Protein AF-A0A932DWD1-F1 (afdb_monomer_lite)

Radius of gyration: 21.71 Å; chains: 1; bounding box: 41×28×55 Å

Secondary structure (DSSP, 8-state):
--GGG-TTT-----EEETTEEE-HHHHHHHHTPPPHHHHHHHHHHHHHHHHHHHHHHHHHHHHHHH-

Sequence (67 aa):
AFAKKLEKGLKLIGGIFEGKYMDREAITSIALIPSRKTLEAQFVNLINSPIQRFVVALNEVAKKKQN

Structure (mmCIF, N/CA/C/O backbone):
data_AF-A0A932DWD1-F1
#
_entry.id   AF-A0A932DWD1-F1
#
loop_
_atom_site.group_PDB
_atom_site.id
_atom_site.type_symbol
_atom_site.label_atom_id
_atom_site.label_alt_id
_atom_site.label_comp_id
_atom_site.label_asym_id
_atom_site.label_entity_id
_atom_site.label_seq_id
_atom_site.pdbx_PDB_ins_code
_atom_site.Cartn_x
_atom_site.Cartn_y
_atom_site.Cartn_z
_atom_site.occupancy
_atom_site.B_iso_or_equiv
_atom_site.auth_seq_id
_atom_site.auth_comp_id
_atom_site.auth_asym_id
_atom_site.auth_atom_id
_atom_site.pdbx_PDB_model_num
ATOM 1 N N . ALA A 1 1 ? 11.827 3.913 -13.341 1.00 50.03 1 ALA A N 1
ATOM 2 C CA . ALA A 1 1 ? 11.995 5.373 -13.550 1.00 50.03 1 ALA A CA 1
ATOM 3 C C . ALA A 1 1 ? 12.915 5.707 -14.745 1.00 50.03 1 ALA A C 1
ATOM 5 O O . ALA A 1 1 ? 13.779 6.566 -14.624 1.00 50.03 1 ALA A O 1
ATOM 6 N N . PHE A 1 2 ? 12.728 5.063 -15.909 1.00 49.34 2 PHE A N 1
ATOM 7 C CA . PHE A 1 2 ? 13.567 5.289 -17.106 1.00 49.34 2 PHE A CA 1
ATOM 8 C C . PHE A 1 2 ? 12.795 5.962 -18.262 1.00 49.34 2 PHE A C 1
ATOM 10 O O . PHE A 1 2 ? 13.359 6.768 -18.990 1.00 49.34 2 PHE A O 1
ATOM 17 N N . ALA A 1 3 ? 11.474 5.753 -18.354 1.00 54.34 3 ALA A N 1
ATOM 18 C CA . ALA A 1 3 ? 10.623 6.377 -19.376 1.00 54.34 3 ALA A CA 1
ATOM 19 C C . ALA A 1 3 ? 10.437 7.902 -19.202 1.00 54.34 3 ALA A C 1
ATOM 21 O O . ALA A 1 3 ? 10.381 8.629 -20.187 1.00 54.34 3 ALA A O 1
ATOM 22 N N . LYS A 1 4 ? 10.418 8.414 -17.960 1.00 55.50 4 LYS A N 1
ATOM 23 C CA . LYS A 1 4 ? 10.233 9.857 -17.680 1.00 55.50 4 LYS A CA 1
ATOM 24 C C . LYS A 1 4 ? 11.419 10.744 -18.087 1.00 55.50 4 LYS A C 1
ATOM 26 O O . LYS A 1 4 ? 11.267 11.954 -18.145 1.00 55.50 4 LYS A O 1
ATOM 31 N N . LYS A 1 5 ? 12.600 10.172 -18.362 1.00 53.03 5 LYS A N 1
ATOM 32 C CA . LYS A 1 5 ? 13.784 10.934 -18.808 1.00 53.03 5 LYS A CA 1
ATOM 33 C C . LYS A 1 5 ? 13.875 11.093 -20.334 1.00 53.03 5 LYS A C 1
ATOM 35 O O . LYS A 1 5 ? 14.761 11.795 -20.803 1.00 53.03 5 LYS A O 1
ATOM 40 N N . LEU A 1 6 ? 12.985 10.456 -21.102 1.00 56.00 6 LEU A N 1
ATOM 41 C CA . LEU A 1 6 ? 13.083 10.331 -22.566 1.00 56.00 6 LEU A CA 1
ATOM 42 C C . LEU A 1 6 ? 11.790 10.757 -23.286 1.00 56.00 6 LEU A C 1
ATOM 44 O O . LEU A 1 6 ? 11.468 10.242 -24.356 1.00 56.00 6 LEU A O 1
ATOM 48 N N . GLU A 1 7 ? 11.054 11.716 -22.716 1.00 51.25 7 GLU A N 1
ATOM 49 C CA . GLU A 1 7 ? 9.721 12.142 -23.180 1.00 51.25 7 GLU A CA 1
ATOM 50 C C . GLU A 1 7 ? 9.647 12.661 -24.628 1.00 51.25 7 GLU A C 1
ATOM 52 O O . GLU A 1 7 ? 8.548 12.782 -25.161 1.00 51.25 7 GLU A O 1
ATOM 57 N N . LYS A 1 8 ? 10.767 12.943 -25.308 1.00 50.28 8 LYS A N 1
ATOM 58 C CA . LYS A 1 8 ? 10.737 13.573 -26.643 1.00 50.28 8 LYS A CA 1
ATOM 59 C C . LYS A 1 8 ? 11.091 12.685 -27.839 1.00 50.28 8 LYS A C 1
ATOM 61 O O . LYS A 1 8 ? 10.982 13.173 -28.958 1.00 50.28 8 LYS A O 1
ATOM 66 N N . GLY A 1 9 ? 11.468 11.413 -27.668 1.00 49.59 9 GLY A N 1
ATOM 67 C CA . GLY A 1 9 ? 11.931 10.625 -28.830 1.00 49.59 9 GLY A CA 1
ATOM 68 C C . GLY A 1 9 ? 11.730 9.113 -28.810 1.00 49.59 9 GLY A C 1
ATOM 69 O O . GLY A 1 9 ? 11.728 8.499 -29.872 1.00 49.59 9 GLY A O 1
ATOM 70 N N . LEU A 1 10 ? 11.524 8.489 -27.648 1.00 51.12 10 LEU A N 1
ATOM 71 C CA . LEU A 1 10 ? 11.451 7.029 -27.542 1.00 51.12 10 LEU A CA 1
ATOM 72 C C . LEU A 1 10 ? 10.044 6.593 -27.135 1.00 51.12 10 LEU A C 1
ATOM 74 O O . LEU A 1 10 ? 9.741 6.385 -25.962 1.00 51.12 10 LEU A O 1
ATOM 78 N N . LYS A 1 11 ? 9.167 6.430 -28.131 1.00 53.38 11 LYS A N 1
ATOM 79 C CA . LYS A 1 11 ? 7.932 5.657 -27.954 1.00 53.38 11 LYS A CA 1
ATOM 80 C C . LYS A 1 11 ? 8.348 4.211 -27.672 1.00 53.38 11 LYS A C 1
ATOM 82 O O . LYS A 1 11 ? 8.810 3.533 -28.579 1.00 53.38 11 LYS A O 1
ATOM 87 N N . LEU A 1 12 ? 8.199 3.732 -26.435 1.00 59.53 12 LEU A N 1
ATOM 88 C CA . LEU A 1 12 ? 8.372 2.312 -26.098 1.00 59.53 12 LEU A CA 1
ATOM 89 C C . LEU A 1 12 ? 7.386 1.494 -26.947 1.00 59.53 12 LEU A C 1
ATOM 91 O O . LEU A 1 12 ? 6.182 1.614 -26.756 1.00 59.53 12 LEU A O 1
ATOM 95 N N . ILE A 1 13 ? 7.848 0.746 -27.951 1.00 60.25 13 ILE A N 1
ATOM 96 C CA . ILE A 1 13 ? 6.972 -0.018 -28.870 1.00 60.25 13 ILE A CA 1
ATOM 97 C C . ILE A 1 13 ? 6.495 -1.329 -28.218 1.00 60.25 13 ILE A C 1
ATOM 99 O O . ILE A 1 13 ? 5.444 -1.849 -28.564 1.00 60.25 13 ILE A O 1
ATOM 103 N N . GLY A 1 14 ? 7.217 -1.794 -27.206 1.00 60.47 14 GLY A N 1
ATOM 104 C CA . GLY A 1 14 ? 6.964 -3.008 -26.442 1.00 60.47 14 GLY A CA 1
ATOM 105 C C . GLY A 1 14 ? 8.222 -3.338 -25.645 1.00 60.47 14 GLY A C 1
ATOM 106 O O . GLY A 1 14 ? 9.251 -2.670 -25.807 1.00 60.47 14 GLY A O 1
ATOM 107 N N . GLY A 1 15 ? 8.150 -4.336 -24.776 1.00 68.50 15 GLY A N 1
ATOM 108 C CA . GLY A 1 15 ? 9.309 -4.817 -24.028 1.00 68.50 15 GLY A CA 1
ATOM 109 C C . GLY A 1 15 ? 9.334 -6.334 -23.967 1.00 68.50 15 GLY A C 1
ATOM 110 O O . GLY A 1 15 ? 8.302 -6.989 -24.084 1.00 68.50 15 GLY A O 1
ATOM 111 N N . ILE A 1 16 ? 10.526 -6.898 -23.792 1.00 67.69 16 ILE A N 1
ATOM 112 C CA . ILE A 1 16 ? 10.672 -8.322 -23.500 1.00 67.69 16 ILE A CA 1
ATOM 113 C C . ILE A 1 16 ? 10.618 -8.469 -21.984 1.00 67.69 16 ILE A C 1
ATOM 115 O O . ILE A 1 16 ? 11.464 -7.921 -21.276 1.00 67.69 16 ILE A O 1
ATOM 119 N N . PHE A 1 17 ? 9.628 -9.206 -21.496 1.00 65.94 17 PHE A N 1
ATOM 120 C CA . PHE A 1 17 ? 9.524 -9.588 -20.094 1.00 65.94 17 PHE A CA 1
ATOM 121 C C . PHE A 1 17 ? 9.445 -11.111 -20.013 1.00 65.94 17 PHE A C 1
ATOM 123 O O . PHE A 1 17 ? 8.663 -11.729 -20.733 1.00 65.94 17 PHE A O 1
ATOM 130 N N . GLU A 1 18 ? 10.323 -11.718 -19.209 1.00 67.62 18 GLU A N 1
ATOM 131 C CA . GLU A 1 18 ? 10.413 -13.181 -19.033 1.00 67.62 18 GLU A CA 1
ATOM 132 C C . GLU A 1 18 ? 10.478 -13.979 -20.356 1.00 67.62 18 GLU A C 1
ATOM 134 O O . GLU A 1 18 ? 9.905 -15.056 -20.497 1.00 67.62 18 GLU A O 1
ATOM 139 N N . GLY A 1 19 ? 11.171 -13.436 -21.364 1.00 68.94 19 GLY A N 1
ATOM 140 C CA . GLY A 1 19 ? 11.355 -14.088 -22.667 1.00 68.94 19 GLY A CA 1
ATOM 141 C C . GLY A 1 19 ? 10.159 -13.995 -23.623 1.00 68.94 19 GLY A C 1
ATOM 142 O O . GLY A 1 19 ? 10.254 -14.489 -24.745 1.00 68.94 19 GLY A O 1
ATOM 143 N N . LYS A 1 20 ? 9.060 -13.333 -23.235 1.00 69.81 20 LYS A N 1
ATOM 144 C CA . LYS A 1 20 ? 7.908 -13.070 -24.109 1.00 69.81 20 LYS A CA 1
ATOM 145 C C . LYS A 1 20 ? 7.884 -11.607 -24.541 1.00 69.81 20 LYS A C 1
ATOM 147 O O . LYS A 1 20 ? 8.136 -10.703 -23.745 1.00 69.81 20 LYS A O 1
ATOM 152 N N . TYR A 1 21 ? 7.579 -11.380 -25.818 1.00 71.06 21 TYR A N 1
ATOM 153 C CA . TYR A 1 21 ? 7.304 -10.039 -26.321 1.00 71.06 21 TYR A CA 1
ATOM 154 C C . TYR A 1 21 ? 5.953 -9.588 -25.770 1.00 71.06 21 TYR A C 1
ATOM 156 O O . TYR A 1 21 ? 4.934 -10.225 -26.040 1.00 71.06 21 TYR A O 1
ATOM 164 N N . MET A 1 22 ? 5.956 -8.526 -24.971 1.00 69.69 22 MET A N 1
ATOM 165 C CA . MET A 1 22 ? 4.747 -7.943 -24.405 1.00 69.69 22 MET A CA 1
ATOM 166 C C . MET A 1 22 ? 4.514 -6.561 -25.012 1.00 69.69 22 MET A C 1
ATOM 168 O O . MET A 1 22 ? 5.458 -5.800 -25.260 1.00 69.69 22 MET A O 1
ATOM 172 N N . ASP A 1 23 ? 3.245 -6.256 -25.272 1.00 75.25 23 ASP A N 1
ATOM 173 C CA . ASP A 1 23 ? 2.822 -4.967 -25.804 1.00 75.25 23 ASP A CA 1
ATOM 174 C C . ASP A 1 23 ? 3.133 -3.811 -24.829 1.00 75.25 23 ASP A C 1
ATOM 176 O O . ASP A 1 23 ? 3.570 -3.988 -23.684 1.00 75.25 23 ASP A O 1
ATOM 180 N N . ARG A 1 24 ? 2.938 -2.579 -25.306 1.00 69.56 24 ARG A N 1
ATOM 181 C CA . ARG A 1 24 ? 3.184 -1.359 -24.525 1.00 69.56 24 ARG A CA 1
ATOM 182 C C . ARG A 1 24 ? 2.367 -1.311 -23.226 1.00 69.56 24 ARG A C 1
ATOM 184 O O . ARG A 1 24 ? 2.830 -0.737 -22.239 1.00 69.56 24 ARG A O 1
ATOM 191 N N . GLU A 1 25 ? 1.160 -1.856 -23.223 1.00 71.94 25 GLU A N 1
ATOM 192 C CA . GLU A 1 25 ? 0.235 -1.776 -22.091 1.00 71.94 25 GLU A CA 1
ATOM 193 C C . GLU A 1 25 ? 0.678 -2.728 -20.977 1.00 71.94 25 GLU A C 1
ATOM 195 O O . GLU A 1 25 ? 0.840 -2.316 -19.824 1.00 71.94 25 GLU A O 1
ATOM 200 N N . ALA A 1 26 ? 1.017 -3.962 -21.344 1.00 71.00 26 ALA A N 1
ATOM 201 C CA . ALA A 1 26 ? 1.556 -4.974 -20.454 1.00 71.00 26 ALA A CA 1
ATOM 202 C C . ALA A 1 26 ? 2.932 -4.580 -19.896 1.00 71.00 26 ALA A C 1
ATOM 204 O O . ALA A 1 26 ? 3.161 -4.686 -18.692 1.00 71.00 26 ALA A O 1
ATOM 205 N N . ILE A 1 27 ? 3.848 -4.042 -20.712 1.00 72.19 27 ILE A N 1
ATOM 206 C CA . ILE A 1 27 ? 5.160 -3.621 -20.187 1.00 72.19 27 ILE A CA 1
ATOM 207 C C . ILE A 1 27 ? 5.047 -2.413 -19.245 1.00 72.19 27 ILE A C 1
ATOM 209 O O . ILE A 1 27 ? 5.859 -2.260 -18.332 1.00 72.19 27 ILE A O 1
ATOM 213 N N . THR A 1 28 ? 4.028 -1.566 -19.423 1.00 73.25 28 THR A N 1
ATOM 214 C CA . THR A 1 28 ? 3.780 -0.434 -18.521 1.00 73.25 28 THR A CA 1
ATOM 215 C C . THR A 1 28 ? 3.311 -0.917 -17.150 1.00 73.25 28 THR A C 1
ATOM 217 O O . THR A 1 28 ? 3.800 -0.409 -16.142 1.00 73.25 28 THR A O 1
ATOM 220 N N . SER A 1 29 ? 2.429 -1.922 -17.085 1.00 72.94 29 SER A N 1
ATOM 221 C CA . SER A 1 29 ? 1.985 -2.498 -15.806 1.00 72.94 29 SER A CA 1
ATOM 222 C C . SER A 1 29 ? 3.129 -3.194 -15.065 1.00 72.94 29 SER A C 1
ATOM 224 O O . SER A 1 29 ? 3.288 -3.020 -13.858 1.00 72.94 29 SER A O 1
ATOM 226 N N . ILE A 1 30 ? 4.002 -3.884 -15.799 1.00 72.88 30 ILE A N 1
ATOM 227 C CA . ILE A 1 30 ? 5.205 -4.516 -15.253 1.00 72.88 30 ILE A CA 1
ATOM 228 C C . ILE A 1 30 ? 6.203 -3.465 -14.752 1.00 72.88 30 ILE A C 1
ATOM 230 O O . ILE A 1 30 ? 6.763 -3.599 -13.666 1.00 72.88 30 ILE A O 1
ATOM 234 N N . ALA A 1 31 ? 6.405 -2.376 -15.498 1.00 72.50 31 ALA A N 1
ATOM 235 C CA . ALA A 1 31 ? 7.285 -1.282 -15.084 1.00 72.50 31 ALA A CA 1
ATOM 236 C C . ALA A 1 31 ? 6.770 -0.519 -13.847 1.00 72.50 31 ALA A C 1
ATOM 238 O O . ALA A 1 31 ? 7.544 0.201 -13.208 1.00 72.50 31 ALA A O 1
ATOM 239 N N . LEU A 1 32 ? 5.480 -0.661 -13.521 1.00 76.62 32 LEU A N 1
ATOM 240 C CA . LEU A 1 32 ? 4.851 -0.119 -12.318 1.00 76.62 32 LEU A CA 1
ATOM 241 C C . LEU A 1 32 ? 4.991 -1.041 -11.101 1.00 76.62 32 LEU A C 1
ATOM 243 O O . LEU A 1 32 ? 4.644 -0.603 -10.002 1.00 76.62 32 LEU A O 1
ATOM 247 N N . ILE A 1 33 ? 5.509 -2.269 -11.259 1.00 83.06 33 ILE A N 1
ATOM 248 C CA . ILE A 1 33 ? 5.730 -3.176 -10.129 1.00 83.06 33 ILE A CA 1
ATOM 249 C C . ILE A 1 33 ? 6.678 -2.491 -9.131 1.00 83.06 33 ILE A C 1
ATOM 251 O O . ILE A 1 33 ? 7.812 -2.138 -9.480 1.00 83.06 33 ILE A O 1
ATOM 255 N N . PRO A 1 34 ? 6.224 -2.262 -7.886 1.00 80.94 34 PRO A N 1
ATOM 256 C CA . PRO A 1 34 ? 7.037 -1.590 -6.892 1.00 80.94 34 PRO A CA 1
ATOM 257 C C . PRO A 1 34 ? 8.202 -2.473 -6.428 1.00 80.94 34 PRO A C 1
ATOM 259 O O . PRO A 1 34 ? 8.193 -3.695 -6.560 1.00 80.94 34 PRO A O 1
ATOM 262 N N . SER A 1 35 ? 9.228 -1.845 -5.847 1.00 86.88 35 SER A N 1
ATOM 263 C CA . SER A 1 35 ? 10.377 -2.571 -5.288 1.00 86.88 35 SER A CA 1
ATOM 264 C C . SER A 1 35 ? 9.958 -3.506 -4.143 1.00 86.88 35 SER A C 1
ATOM 266 O O . SER A 1 35 ? 8.963 -3.237 -3.471 1.00 86.88 35 SER A O 1
ATOM 268 N N . ARG A 1 36 ? 10.745 -4.555 -3.848 1.00 88.00 36 ARG A N 1
ATOM 269 C CA . ARG A 1 36 ? 10.445 -5.517 -2.761 1.00 88.00 36 ARG A CA 1
ATOM 270 C C . ARG A 1 36 ? 10.139 -4.835 -1.422 1.00 88.00 36 ARG A C 1
ATOM 272 O O . ARG A 1 36 ? 9.117 -5.121 -0.814 1.00 88.00 36 ARG A O 1
ATOM 279 N N . LYS A 1 37 ? 10.957 -3.857 -1.019 1.00 89.56 37 LYS A N 1
ATOM 280 C CA . LYS A 1 37 ? 10.753 -3.089 0.223 1.00 89.56 37 LYS A CA 1
ATOM 281 C C . LYS A 1 37 ? 9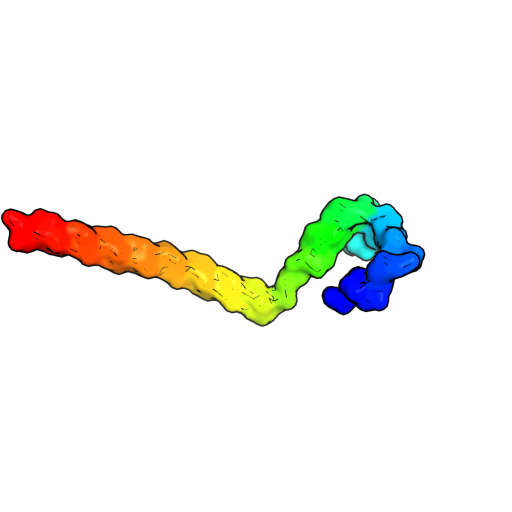.458 -2.269 0.199 1.00 89.56 37 LYS A C 1
ATOM 283 O O . LYS A 1 37 ? 8.782 -2.125 1.212 1.00 89.56 37 LYS A O 1
ATOM 288 N N . THR A 1 38 ? 9.103 -1.716 -0.961 1.00 86.75 38 THR A N 1
ATOM 289 C CA . THR A 1 38 ? 7.838 -0.989 -1.142 1.00 86.75 38 THR A CA 1
ATOM 290 C C . THR A 1 38 ? 6.642 -1.938 -1.074 1.00 86.75 38 THR A C 1
ATOM 292 O O . THR A 1 38 ? 5.647 -1.593 -0.446 1.00 86.75 38 THR A O 1
ATOM 295 N N . LEU A 1 39 ? 6.744 -3.131 -1.666 1.00 90.25 39 LEU A N 1
ATOM 296 C CA . LEU A 1 39 ? 5.717 -4.173 -1.588 1.00 90.25 39 LEU A CA 1
ATOM 297 C C . LEU A 1 39 ? 5.508 -4.657 -0.148 1.00 90.25 39 LEU A C 1
ATOM 299 O O . LEU A 1 39 ? 4.370 -4.760 0.297 1.00 90.25 39 LEU A O 1
ATOM 303 N N . GLU A 1 40 ? 6.585 -4.881 0.606 1.00 91.19 40 GLU A N 1
ATOM 304 C CA . GLU A 1 40 ? 6.520 -5.229 2.033 1.00 91.19 40 GLU A CA 1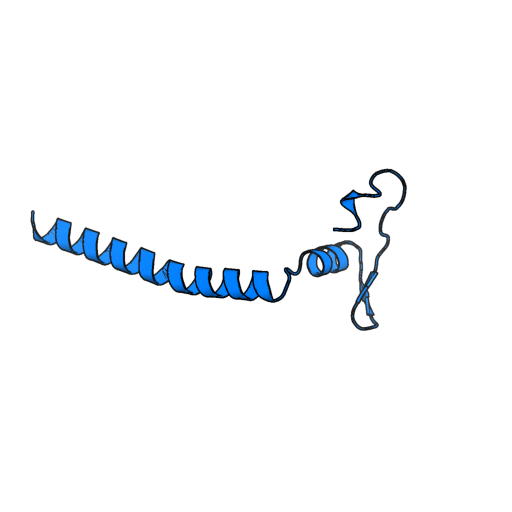
ATOM 305 C C . GLU A 1 40 ? 5.805 -4.137 2.845 1.00 91.19 40 GLU A C 1
ATOM 307 O O . GLU A 1 40 ? 4.914 -4.431 3.642 1.00 91.19 40 GLU A O 1
ATOM 312 N N . ALA A 1 41 ? 6.117 -2.861 2.594 1.00 89.81 41 ALA A N 1
ATOM 313 C CA . ALA A 1 41 ? 5.429 -1.742 3.238 1.00 89.81 41 ALA A CA 1
ATOM 314 C C . ALA A 1 41 ? 3.938 -1.666 2.854 1.00 89.81 41 ALA A C 1
ATOM 316 O O . ALA A 1 41 ? 3.086 -1.429 3.711 1.00 89.81 41 ALA A O 1
ATOM 317 N N . GLN A 1 42 ? 3.599 -1.891 1.580 1.00 89.62 42 GLN A N 1
ATOM 318 C CA . GLN A 1 42 ? 2.207 -1.959 1.120 1.00 89.62 42 GLN A CA 1
ATOM 319 C C . GLN A 1 42 ? 1.449 -3.113 1.785 1.00 89.62 42 GLN A C 1
ATOM 321 O O . GLN A 1 42 ? 0.303 -2.932 2.190 1.00 89.62 42 GLN A O 1
ATOM 326 N N . PHE A 1 43 ? 2.096 -4.265 1.956 1.00 90.31 43 PHE A N 1
ATOM 327 C CA . PHE A 1 43 ? 1.521 -5.424 2.628 1.00 90.31 43 PHE A CA 1
ATOM 328 C C . PHE A 1 43 ? 1.230 -5.151 4.110 1.00 90.31 43 PHE A C 1
ATOM 330 O O . PHE A 1 43 ? 0.119 -5.397 4.575 1.00 90.31 43 PHE A O 1
ATOM 337 N N . VAL A 1 44 ? 2.177 -4.561 4.845 1.00 91.25 44 VAL A N 1
ATOM 338 C CA . VAL A 1 44 ? 1.954 -4.175 6.250 1.00 91.25 44 VAL A CA 1
ATOM 339 C C . VAL A 1 44 ? 0.821 -3.147 6.367 1.00 91.25 44 VAL A C 1
ATOM 341 O O . VAL A 1 44 ? -0.033 -3.253 7.248 1.00 91.25 44 VAL A O 1
ATOM 344 N N . ASN A 1 45 ? 0.739 -2.190 5.440 1.00 90.25 45 ASN A N 1
ATOM 345 C CA . ASN A 1 45 ? -0.370 -1.234 5.393 1.00 90.25 45 ASN A CA 1
ATOM 346 C C . ASN A 1 45 ? -1.722 -1.908 5.111 1.00 90.25 45 ASN A C 1
ATOM 348 O O . ASN A 1 45 ? -2.739 -1.511 5.688 1.00 90.25 45 ASN A O 1
ATOM 352 N N . LEU A 1 46 ? -1.741 -2.948 4.274 1.00 91.50 46 LEU A N 1
ATOM 353 C CA . LEU A 1 46 ? -2.939 -3.741 4.010 1.00 91.50 46 LEU A CA 1
ATOM 354 C C . LEU A 1 46 ? -3.445 -4.434 5.284 1.00 91.50 46 LEU A C 1
ATOM 356 O O . LEU A 1 46 ? -4.652 -4.476 5.493 1.00 91.50 46 LEU A O 1
ATOM 360 N N . ILE A 1 47 ? -2.549 -4.906 6.159 1.00 92.00 47 ILE A N 1
ATOM 361 C CA . ILE A 1 47 ? -2.902 -5.510 7.458 1.00 92.00 47 ILE A CA 1
ATOM 362 C C . ILE A 1 47 ? -3.419 -4.460 8.451 1.00 92.00 47 ILE A C 1
ATOM 364 O O . ILE A 1 47 ? -4.388 -4.702 9.173 1.00 92.00 47 ILE A O 1
ATOM 368 N N . ASN A 1 48 ? -2.813 -3.273 8.475 1.00 89.94 48 ASN A N 1
ATOM 369 C CA . ASN A 1 48 ? -3.233 -2.201 9.380 1.00 89.94 48 ASN A CA 1
ATOM 370 C C . ASN A 1 48 ? -4.637 -1.667 9.051 1.00 89.94 48 ASN A C 1
ATOM 372 O O . ASN A 1 48 ? -5.365 -1.228 9.942 1.00 89.94 48 ASN A O 1
ATOM 376 N N . SER A 1 49 ? -5.044 -1.728 7.782 1.00 92.69 49 SER A N 1
ATOM 377 C CA . SER A 1 49 ? -6.308 -1.157 7.316 1.00 92.69 49 SER A CA 1
ATOM 378 C C . SER A 1 49 ? -7.562 -1.822 7.940 1.00 92.69 49 SER A C 1
ATOM 380 O O . SER A 1 49 ? -8.433 -1.098 8.429 1.00 92.69 49 SER A O 1
ATOM 382 N N . PRO A 1 50 ? -7.687 -3.165 8.014 1.00 90.31 50 PRO A N 1
ATOM 383 C CA . PRO A 1 50 ? -8.735 -3.840 8.784 1.00 90.31 50 PRO A CA 1
ATOM 384 C C . PRO A 1 50 ? -8.723 -3.530 10.281 1.00 90.31 50 PRO A C 1
ATOM 386 O O . PRO A 1 50 ? -9.788 -3.301 10.845 1.00 90.31 50 PRO A O 1
ATOM 389 N N . ILE A 1 51 ? -7.547 -3.488 10.917 1.00 92.62 51 ILE A N 1
ATOM 390 C CA . ILE A 1 51 ? -7.424 -3.228 12.362 1.00 92.62 51 ILE A CA 1
ATOM 391 C C . ILE A 1 51 ? -7.995 -1.848 12.695 1.00 92.62 51 ILE A C 1
ATOM 393 O O . ILE A 1 51 ? -8.822 -1.716 13.595 1.00 92.62 51 ILE A O 1
ATOM 397 N N . GLN A 1 52 ? -7.617 -0.829 11.921 1.00 91.38 52 GLN A N 1
ATOM 398 C CA . GLN A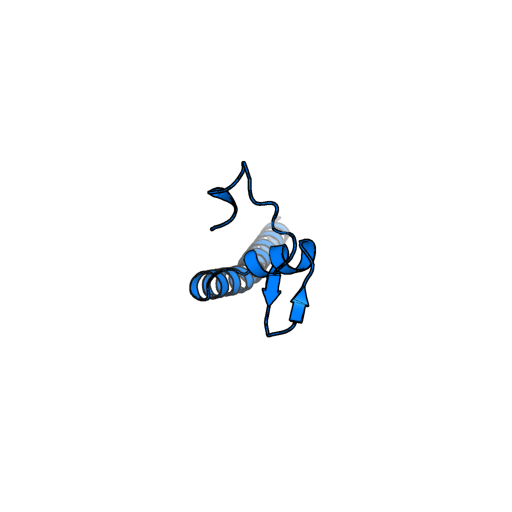 1 52 ? -8.147 0.525 12.079 1.00 91.38 52 GLN A CA 1
ATOM 399 C C . GLN A 1 52 ? -9.668 0.559 11.911 1.00 91.38 52 GLN A C 1
ATOM 401 O O . GLN A 1 52 ? -10.370 1.120 12.752 1.00 91.38 52 GLN A O 1
ATOM 406 N N . ARG A 1 53 ? -10.196 -0.084 10.860 1.00 92.50 53 ARG A N 1
ATOM 407 C CA . ARG A 1 53 ? -11.647 -0.161 10.629 1.00 92.50 53 ARG A CA 1
ATOM 4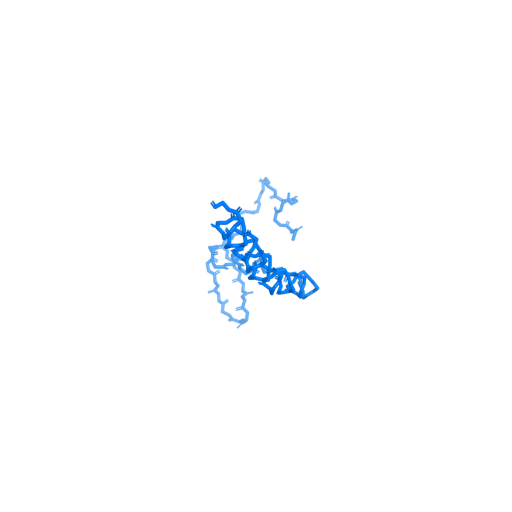08 C C . ARG A 1 53 ? -12.381 -0.876 11.763 1.00 92.50 53 ARG A C 1
ATOM 410 O O . ARG A 1 53 ? -13.466 -0.446 12.143 1.00 92.50 53 ARG A O 1
ATOM 417 N N . PHE A 1 54 ? -11.790 -1.926 12.324 1.00 93.12 54 PHE A N 1
ATOM 418 C CA . PHE A 1 54 ? -12.367 -2.666 13.440 1.00 93.12 54 PHE A CA 1
ATOM 419 C C . PHE A 1 54 ? -12.425 -1.824 14.719 1.00 93.12 54 PHE A C 1
ATOM 421 O O . PHE A 1 54 ? -13.474 -1.753 15.352 1.00 93.12 54 PHE A O 1
ATOM 428 N N . VAL A 1 55 ? -11.344 -1.117 15.059 1.00 92.69 55 VAL A N 1
ATOM 429 C CA . VAL A 1 55 ? -11.321 -0.195 16.207 1.00 92.69 55 VAL A CA 1
ATOM 430 C C . VAL A 1 55 ? -12.372 0.906 16.052 1.00 92.69 55 VAL A C 1
ATOM 432 O O . VAL A 1 55 ? -13.092 1.208 17.001 1.00 92.69 55 VAL A O 1
ATOM 435 N N . VAL A 1 56 ? -12.515 1.471 14.849 1.00 93.44 56 VAL A N 1
ATOM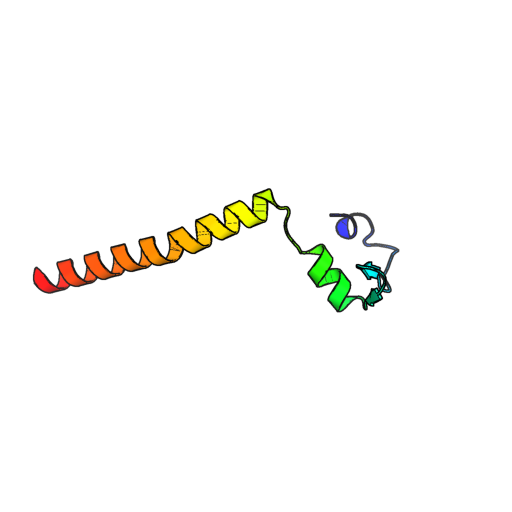 436 C CA . VAL A 1 56 ? -13.568 2.457 14.559 1.00 93.44 56 VAL A CA 1
ATOM 437 C C . VAL A 1 56 ? -14.956 1.852 14.779 1.00 93.44 56 VAL A C 1
ATOM 439 O O . VAL A 1 56 ? -15.773 2.454 15.469 1.00 93.44 56 VAL A O 1
ATOM 442 N N . ALA A 1 57 ? -15.216 0.647 14.266 1.00 92.56 57 ALA A N 1
ATOM 443 C CA . ALA A 1 57 ? -16.498 -0.026 14.458 1.00 92.56 57 ALA A CA 1
ATOM 444 C C . ALA A 1 57 ? -16.810 -0.286 15.944 1.00 92.56 57 ALA A C 1
ATOM 446 O O . ALA A 1 57 ? -17.932 -0.040 16.386 1.00 92.56 57 ALA A O 1
ATOM 447 N N . LEU A 1 58 ? -15.822 -0.726 16.731 1.00 91.81 58 LEU A N 1
ATOM 448 C CA . LEU A 1 58 ? -15.975 -0.919 18.175 1.00 91.81 58 LEU A CA 1
ATOM 449 C C . LEU A 1 58 ? -16.291 0.393 18.903 1.00 91.81 58 LEU A C 1
ATOM 451 O O . LEU A 1 58 ? -17.187 0.418 19.747 1.00 91.81 58 LEU A O 1
ATOM 455 N N . ASN A 1 59 ? -15.605 1.482 18.551 1.00 92.50 59 ASN A N 1
ATOM 456 C CA . ASN A 1 59 ? -15.868 2.804 19.120 1.00 92.50 59 ASN A CA 1
ATOM 457 C C . ASN A 1 59 ? -17.295 3.281 18.818 1.00 92.50 59 ASN A C 1
ATOM 459 O O . ASN A 1 59 ? -17.964 3.814 19.701 1.00 92.50 59 ASN A O 1
ATOM 463 N N . GLU A 1 60 ? -17.791 3.055 17.602 1.00 92.94 60 GLU A N 1
ATOM 464 C CA . GLU A 1 60 ? -19.165 3.413 17.236 1.00 92.94 60 GLU A CA 1
ATOM 465 C C . GLU A 1 60 ? -20.211 2.559 17.973 1.00 92.94 60 GLU A C 1
ATOM 467 O O . GLU A 1 60 ? -21.249 3.075 18.393 1.00 92.94 60 GLU A O 1
ATOM 472 N N . VAL A 1 61 ? -19.935 1.271 18.216 1.00 91.12 61 VAL A N 1
ATOM 473 C CA . VAL A 1 61 ? -20.793 0.419 19.062 1.00 91.12 61 VAL A CA 1
ATOM 474 C C . VAL A 1 61 ? -20.794 0.897 20.516 1.00 91.12 61 VAL A C 1
ATOM 476 O O . VAL A 1 61 ? -21.854 0.928 21.141 1.00 91.12 61 VAL A O 1
ATOM 479 N N . ALA A 1 62 ? -19.639 1.286 21.059 1.00 89.62 62 ALA A N 1
ATOM 480 C CA . ALA A 1 62 ? -19.531 1.792 22.425 1.00 89.62 62 ALA A CA 1
ATOM 481 C C . ALA A 1 62 ? -20.323 3.096 22.613 1.00 89.62 62 ALA A C 1
ATOM 483 O O . ALA A 1 62 ? -21.122 3.185 23.543 1.00 89.62 62 ALA A O 1
ATOM 484 N N . LYS A 1 63 ? -20.191 4.057 21.686 1.00 89.94 63 LYS A N 1
ATOM 485 C CA . LYS A 1 63 ? -20.981 5.302 21.695 1.00 89.94 63 LYS A CA 1
ATOM 486 C C . LYS A 1 63 ? -22.485 5.035 21.660 1.00 89.94 63 LYS A C 1
ATOM 488 O O . LYS A 1 63 ? -23.231 5.660 22.403 1.00 89.94 63 LYS A O 1
ATOM 493 N N . LYS A 1 64 ? -22.938 4.083 20.833 1.00 87.12 64 LYS A N 1
ATOM 494 C CA . LYS A 1 64 ? -24.361 3.709 20.760 1.00 87.12 64 LYS A CA 1
ATOM 495 C C . LYS A 1 64 ? -24.908 3.087 22.044 1.00 87.12 64 LYS A C 1
ATOM 497 O O . LYS A 1 64 ? -26.102 3.194 22.266 1.00 87.12 64 LYS A O 1
ATOM 502 N N . LYS A 1 65 ? -24.079 2.412 22.847 1.00 78.31 65 LYS A N 1
ATOM 503 C CA . LYS A 1 65 ? -24.494 1.808 24.129 1.00 78.31 65 LYS A CA 1
ATOM 504 C C . LYS A 1 65 ? -24.498 2.795 25.300 1.00 78.31 65 LYS A C 1
ATOM 506 O O . LYS A 1 65 ? -25.000 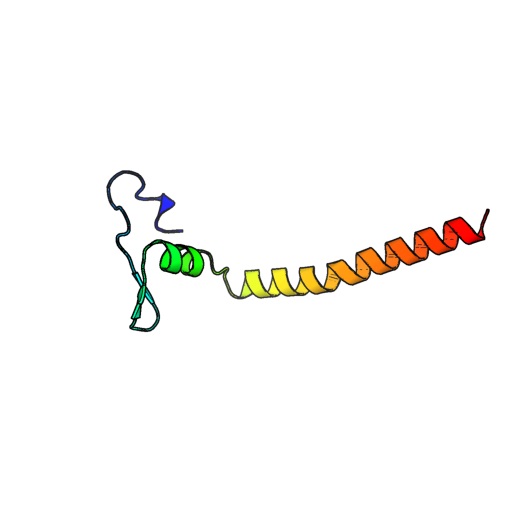2.444 26.362 1.00 78.31 65 LYS A O 1
ATOM 511 N N . GLN A 1 66 ? -23.872 3.961 25.139 1.00 71.25 66 GLN A N 1
ATOM 512 C CA . GLN A 1 66 ? -23.730 4.970 26.191 1.00 71.25 66 GLN A CA 1
ATOM 513 C C . GLN A 1 66 ? -24.823 6.057 26.135 1.00 71.25 66 GLN A C 1
ATOM 515 O O . GLN A 1 66 ? -24.955 6.815 27.093 1.00 71.25 66 GLN A O 1
ATOM 520 N N . ASN A 1 67 ? -25.600 6.098 25.046 1.00 50.31 67 ASN A N 1
ATOM 521 C CA . ASN A 1 67 ? -26.847 6.861 24.903 1.00 50.31 67 ASN A CA 1
ATOM 522 C C . ASN A 1 67 ? -28.052 5.961 25.185 1.00 50.31 67 ASN A C 1
ATOM 524 O O . ASN A 1 67 ? -29.067 6.499 25.673 1.00 50.31 67 ASN A O 1
#

pLDDT: mean 76.4, std 15.0, range [49.34, 93.44]

Foldseek 3Di:
DPCVVPVPDDDPQFDQDPNDTGGPVVVVVVVPDDDPVVVVVVVVVVVVVVVVVVVVVVVVVVVVVVD